Protein AF-A0A4Q1EWD1-F1 (afdb_monomer)

Radius of gyration: 15.28 Å; Cα contacts (8 Å, |Δi|>4): 19; chains: 1; bounding box: 29×36×30 Å

Solvent-accessible surface area (backbone atoms only — not comparable to full-atom values): 3540 Å² total; per-residue (Å²): 116,73,64,61,56,52,49,53,53,51,51,53,54,51,52,53,51,53,50,53,15,60,78,66,74,44,56,70,72,58,28,59,52,49,57,54,50,54,51,49,51,52,53,50,38,52,51,32,46,76,71,74,48,67,45,66,81,74,61,73,130

Mean predicted aligned error: 3.68 Å

Structure (mmCIF, N/CA/C/O backbone):
data_AF-A0A4Q1EWD1-F1
#
_entry.id   AF-A0A4Q1EWD1-F1
#
loop_
_atom_site.group_PDB
_atom_site.id
_atom_site.type_symbol
_atom_site.label_atom_id
_atom_site.label_alt_id
_atom_site.label_comp_id
_atom_site.label_asym_id
_atom_site.label_entity_id
_atom_site.label_seq_id
_atom_site.pdbx_PDB_ins_code
_atom_site.Cartn_x
_atom_site.Cartn_y
_atom_site.Cartn_z
_atom_site.occupancy
_atom_site.B_iso_or_equiv
_atom_site.auth_seq_id
_atom_site.auth_comp_id
_atom_site.auth_asym_id
_atom_site.auth_atom_id
_atom_site.pdbx_PDB_model_num
ATOM 1 N N . ASN A 1 1 ? -6.316 18.591 -19.381 1.00 78.88 1 ASN A N 1
ATOM 2 C CA . ASN A 1 1 ? -6.496 19.063 -17.990 1.00 78.88 1 ASN A CA 1
ATOM 3 C C . ASN A 1 1 ? -5.805 18.138 -16.995 1.00 78.88 1 ASN A C 1
ATOM 5 O O . ASN A 1 1 ? -6.338 17.087 -16.677 1.00 78.88 1 ASN A O 1
ATOM 9 N N . GLY A 1 2 ? -4.616 18.497 -16.497 1.00 92.31 2 GLY A N 1
ATOM 10 C CA . GLY A 1 2 ? -3.895 17.667 -15.512 1.00 92.31 2 GLY A CA 1
ATOM 11 C C . GLY A 1 2 ? -4.567 17.605 -14.132 1.00 92.31 2 GLY A C 1
ATOM 12 O O . GLY A 1 2 ? -4.477 16.595 -13.443 1.00 92.31 2 GLY A O 1
ATOM 13 N N . ILE A 1 3 ? -5.299 18.657 -13.752 1.00 95.88 3 ILE A N 1
ATOM 14 C CA . ILE A 1 3 ? -6.009 18.739 -12.466 1.00 95.88 3 ILE A CA 1
ATOM 15 C C . ILE A 1 3 ? -7.152 17.721 -12.386 1.00 95.88 3 ILE A C 1
ATOM 17 O O . ILE A 1 3 ? -7.285 17.036 -11.378 1.00 95.88 3 ILE A O 1
ATOM 21 N N . GLU A 1 4 ? -7.943 17.581 -13.451 1.00 94.94 4 GLU A N 1
ATOM 22 C CA . GLU A 1 4 ? -9.040 16.604 -13.512 1.00 94.94 4 GLU A CA 1
ATOM 23 C C . GLU A 1 4 ? -8.522 15.179 -13.321 1.00 94.94 4 GLU A C 1
ATOM 25 O O . GLU A 1 4 ? -9.047 14.434 -12.498 1.00 94.94 4 GLU A O 1
ATOM 30 N N . VAL A 1 5 ? -7.431 14.825 -14.008 1.00 96.94 5 VAL A N 1
ATOM 31 C CA . VAL A 1 5 ? -6.790 13.513 -13.856 1.00 96.94 5 VAL A CA 1
ATOM 32 C C . VAL A 1 5 ? -6.350 13.295 -12.409 1.00 96.94 5 VAL A C 1
ATOM 34 O O . VAL A 1 5 ? -6.665 12.260 -11.825 1.00 96.94 5 VAL A O 1
ATOM 37 N N . MET A 1 6 ? -5.686 14.275 -11.787 1.00 97.19 6 MET A N 1
ATOM 38 C CA . MET A 1 6 ? -5.280 14.163 -10.381 1.00 97.19 6 MET A CA 1
ATOM 39 C C . MET A 1 6 ? -6.473 13.999 -9.432 1.00 97.19 6 MET A C 1
ATOM 41 O O . MET A 1 6 ? -6.397 13.206 -8.489 1.00 97.19 6 MET A O 1
ATOM 45 N N . LEU A 1 7 ? -7.580 14.705 -9.679 1.00 96.94 7 LEU A N 1
ATOM 46 C CA . LEU A 1 7 ? -8.804 14.585 -8.886 1.00 96.94 7 LEU A CA 1
ATOM 47 C C . LEU A 1 7 ? -9.415 13.188 -9.004 1.00 96.94 7 LEU A C 1
ATOM 49 O O . LEU A 1 7 ? -9.705 12.571 -7.978 1.00 96.94 7 LEU A O 1
ATOM 53 N N . TYR A 1 8 ? -9.544 12.652 -10.220 1.00 97.69 8 TYR A N 1
ATOM 54 C CA . TYR A 1 8 ? -10.051 11.295 -10.427 1.00 97.69 8 TYR A CA 1
ATOM 55 C C . TYR A 1 8 ? -9.174 10.249 -9.733 1.00 97.69 8 TYR A C 1
ATOM 57 O O . TYR A 1 8 ? -9.693 9.403 -9.002 1.00 97.69 8 TYR A O 1
ATOM 65 N N . MET A 1 9 ? -7.849 10.346 -9.872 1.00 97.94 9 MET A N 1
ATOM 66 C CA . MET A 1 9 ? -6.917 9.415 -9.226 1.00 97.94 9 MET A CA 1
ATOM 67 C C . MET A 1 9 ? -7.000 9.486 -7.696 1.00 97.9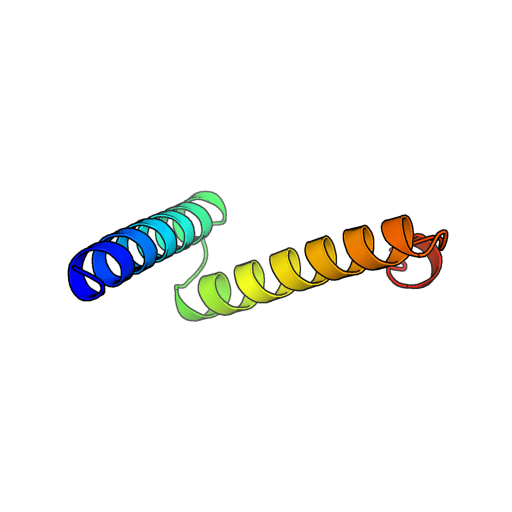4 9 MET A C 1
ATOM 69 O O . MET A 1 9 ? -7.036 8.453 -7.026 1.00 97.94 9 MET A O 1
ATOM 73 N N . THR A 1 10 ? -7.097 10.693 -7.132 1.00 97.69 10 THR A N 1
ATOM 74 C CA . THR A 1 10 ? -7.212 10.896 -5.678 1.00 97.69 10 THR A CA 1
ATOM 75 C C . THR A 1 10 ? -8.537 10.358 -5.139 1.00 97.69 10 THR A C 1
ATOM 77 O O . THR A 1 10 ? -8.570 9.739 -4.072 1.00 97.69 10 THR A O 1
ATOM 80 N N . MET A 1 11 ? -9.631 10.552 -5.878 1.00 98.19 11 MET A N 1
ATOM 81 C CA . MET A 1 11 ? -10.952 10.051 -5.508 1.00 98.19 11 MET A CA 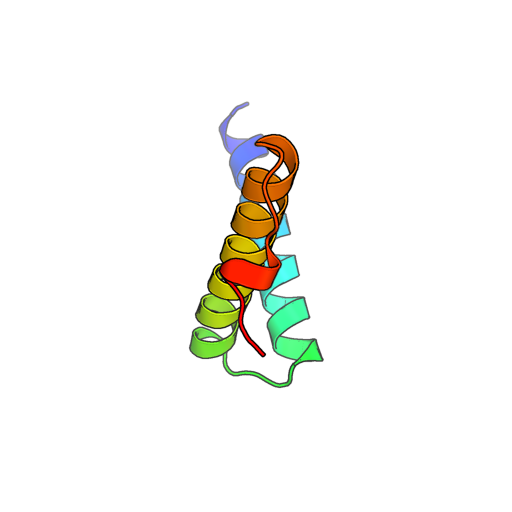1
ATOM 82 C C . MET A 1 11 ? -10.982 8.520 -5.501 1.00 98.19 11 MET A C 1
ATOM 84 O O . MET A 1 11 ? -11.407 7.927 -4.509 1.00 98.19 11 MET A O 1
ATOM 88 N N . ILE A 1 12 ? -10.460 7.879 -6.550 1.00 98.06 12 ILE A N 1
ATOM 89 C CA . ILE A 1 12 ? -10.370 6.415 -6.637 1.00 98.06 12 ILE A CA 1
ATOM 90 C C . ILE A 1 12 ? -9.510 5.863 -5.492 1.00 98.06 12 ILE A C 1
ATOM 92 O O . ILE A 1 12 ? -9.944 4.958 -4.778 1.00 98.06 12 ILE A O 1
ATOM 96 N N . ALA A 1 13 ? -8.330 6.442 -5.247 1.00 96.94 13 ALA A N 1
ATOM 97 C CA . ALA A 1 13 ? -7.459 6.024 -4.147 1.00 96.94 13 ALA A CA 1
ATOM 98 C C . ALA A 1 13 ? -8.146 6.157 -2.774 1.00 96.94 13 ALA A C 1
ATOM 100 O O . ALA A 1 13 ? -8.032 5.273 -1.922 1.00 96.94 13 ALA A O 1
ATOM 101 N N . SER A 1 14 ? -8.910 7.234 -2.572 1.00 97.56 14 SER A N 1
ATOM 102 C CA . SER A 1 14 ? -9.678 7.458 -1.344 1.00 97.56 14 SER A CA 1
ATOM 103 C C . SER A 1 14 ? -10.795 6.425 -1.172 1.00 97.56 14 SER A C 1
ATOM 105 O O . SER A 1 14 ? -10.963 5.883 -0.078 1.00 97.56 14 SER A O 1
ATOM 107 N N . MET A 1 15 ? -11.527 6.099 -2.243 1.00 98.38 15 MET A N 1
ATOM 108 C CA . MET A 1 15 ? -12.572 5.069 -2.225 1.00 98.38 15 MET A CA 1
ATOM 109 C C . MET A 1 15 ? -11.999 3.699 -1.852 1.00 98.38 15 MET A C 1
ATOM 111 O O . MET A 1 15 ? -12.529 3.039 -0.958 1.00 98.38 15 MET A O 1
ATOM 115 N N . LEU A 1 16 ? -10.880 3.302 -2.464 1.00 98.06 16 LEU A N 1
ATOM 116 C CA . LEU A 1 16 ? -10.201 2.040 -2.157 1.00 98.06 16 LEU A CA 1
ATOM 117 C C . LEU A 1 16 ? -9.763 1.967 -0.688 1.00 98.06 16 LEU A C 1
ATOM 119 O O . LEU A 1 16 ? -10.001 0.958 -0.023 1.00 98.06 16 LEU A O 1
ATOM 123 N N . LEU A 1 17 ? -9.199 3.051 -0.144 1.00 98.06 17 LEU A N 1
ATOM 124 C CA . LEU A 1 17 ? -8.811 3.122 1.267 1.00 98.06 17 LEU A CA 1
ATOM 125 C C . LEU A 1 17 ? -10.015 2.956 2.211 1.00 98.06 17 LEU A C 1
ATOM 127 O O . LEU A 1 17 ? -9.925 2.243 3.214 1.00 98.06 17 LEU A O 1
ATOM 131 N N . LEU A 1 18 ? -11.148 3.595 1.906 1.00 98.12 18 LEU A N 1
ATOM 132 C CA . LEU A 1 18 ? -12.364 3.493 2.718 1.00 98.12 18 LEU A CA 1
ATOM 133 C C . LEU A 1 18 ? -12.993 2.096 2.649 1.00 98.12 18 LEU A C 1
ATOM 135 O O . LEU A 1 18 ? -13.445 1.583 3.677 1.00 98.12 18 LEU A O 1
ATOM 139 N N . ILE A 1 19 ? -12.978 1.458 1.477 1.00 98.25 19 ILE A N 1
ATOM 140 C CA . ILE A 1 19 ? -13.427 0.071 1.300 1.00 98.25 19 ILE A CA 1
ATOM 141 C C . ILE A 1 19 ? -12.536 -0.877 2.108 1.00 98.25 19 ILE A C 1
ATOM 143 O O . ILE A 1 19 ? -13.055 -1.643 2.920 1.00 98.25 19 ILE A O 1
ATOM 147 N N . TYR A 1 20 ? -11.210 -0.772 1.971 1.00 98.06 20 TYR A N 1
ATOM 148 C CA . TYR A 1 20 ? -10.251 -1.581 2.729 1.00 98.06 20 TYR A CA 1
ATOM 149 C C . TYR A 1 20 ? -10.455 -1.424 4.241 1.00 98.06 20 TYR A C 1
ATOM 151 O O . TYR A 1 20 ? -10.510 -2.411 4.975 1.00 98.06 20 TYR A O 1
ATOM 159 N N . LYS A 1 21 ? -10.641 -0.183 4.712 1.00 98.44 21 LYS A N 1
ATOM 16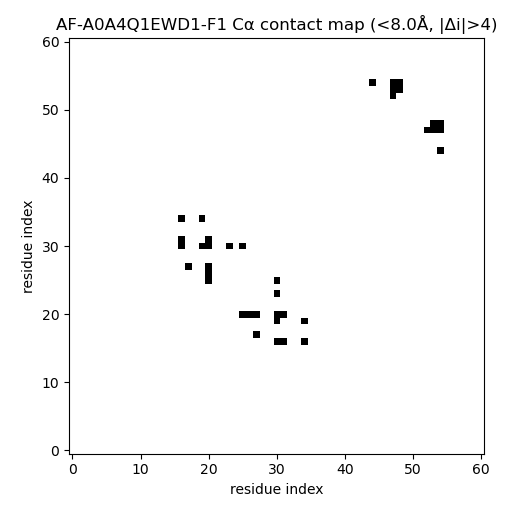0 C CA . LYS A 1 21 ? -10.969 0.112 6.112 1.00 98.44 21 LYS A CA 1
ATOM 161 C C . LYS A 1 21 ? -12.235 -0.627 6.565 1.00 98.44 21 LYS A C 1
ATOM 163 O O . LYS A 1 21 ? -12.240 -1.184 7.662 1.00 98.44 21 LYS A O 1
ATOM 168 N N . LYS A 1 22 ? -13.305 -0.588 5.761 1.00 98.25 22 LYS A N 1
ATOM 169 C CA . LYS A 1 22 ? -14.612 -1.180 6.088 1.00 98.25 22 LYS A CA 1
ATOM 170 C C . LYS A 1 22 ? -14.543 -2.705 6.141 1.00 98.25 22 LYS A C 1
ATOM 172 O O . LYS A 1 22 ? -14.981 -3.281 7.128 1.00 98.25 22 LYS A O 1
ATOM 177 N N . VAL A 1 23 ? -13.969 -3.335 5.117 1.00 98.25 23 VAL A N 1
ATOM 178 C CA . VAL A 1 23 ? -13.878 -4.802 5.005 1.00 98.25 23 VAL A CA 1
ATOM 179 C C . VAL A 1 23 ? -13.016 -5.405 6.115 1.00 98.25 23 VAL A C 1
ATOM 181 O O . VAL A 1 23 ? -13.352 -6.459 6.638 1.00 98.25 23 VAL A O 1
ATOM 184 N N . ASN A 1 24 ? -11.952 -4.713 6.531 1.00 97.56 24 ASN A N 1
ATOM 185 C CA . ASN A 1 24 ? -11.046 -5.196 7.578 1.00 97.56 24 ASN A CA 1
ATOM 186 C C . ASN A 1 24 ? -11.419 -4.726 8.997 1.00 97.56 24 ASN A C 1
ATOM 188 O O . ASN A 1 24 ? -10.669 -4.978 9.938 1.00 97.56 24 ASN A O 1
ATOM 192 N N . ASN A 1 25 ? -12.536 -4.008 9.159 1.00 97.81 25 ASN A N 1
ATOM 193 C CA . ASN A 1 25 ? -12.969 -3.416 10.430 1.00 97.81 25 ASN A CA 1
ATOM 194 C C . ASN A 1 25 ? -11.861 -2.613 11.153 1.00 97.81 25 ASN A C 1
ATOM 196 O O . ASN A 1 25 ? -11.621 -2.763 12.351 1.00 97.81 25 ASN A O 1
ATOM 200 N N . LEU A 1 26 ? -11.144 -1.764 10.410 1.00 97.19 26 LEU A N 1
ATOM 201 C CA . LEU A 1 26 ? -10.011 -0.990 10.927 1.00 97.19 26 LEU A CA 1
ATOM 202 C C . LEU A 1 26 ? -10.370 0.481 11.180 1.00 97.19 26 LEU A C 1
ATOM 204 O O . LEU A 1 26 ? -11.251 1.075 10.550 1.00 97.19 26 LEU A O 1
ATOM 208 N N . GLY A 1 27 ? -9.604 1.118 12.067 1.00 97.81 27 GLY A N 1
ATOM 209 C CA . GLY A 1 27 ? -9.524 2.578 12.140 1.00 97.81 27 GLY A CA 1
ATOM 210 C C . GLY A 1 27 ? -8.799 3.161 10.920 1.00 97.81 27 GLY A C 1
ATOM 211 O O . GLY A 1 27 ? -7.954 2.500 10.317 1.00 97.81 27 GLY A O 1
ATOM 212 N N . TYR A 1 28 ? -9.083 4.420 10.564 1.00 97.31 28 TYR A N 1
ATOM 213 C CA . TYR A 1 28 ? -8.519 5.059 9.361 1.00 97.31 28 TYR A CA 1
ATOM 214 C C . TYR A 1 28 ? -6.981 5.065 9.337 1.00 97.31 28 TYR A C 1
ATOM 216 O O . TYR A 1 28 ? -6.378 4.684 8.336 1.00 97.31 28 TYR A O 1
ATOM 224 N N . LYS A 1 29 ? -6.336 5.445 10.451 1.00 97.88 29 LYS A N 1
ATOM 225 C CA . LYS A 1 29 ? -4.865 5.483 10.555 1.00 97.88 29 LYS A CA 1
ATOM 226 C C . LYS A 1 29 ? -4.245 4.103 10.304 1.00 97.88 29 LYS A C 1
ATOM 228 O O . LYS A 1 29 ? -3.287 3.987 9.543 1.00 97.88 29 LYS A O 1
ATOM 233 N N . THR A 1 30 ? -4.825 3.062 10.901 1.00 98.19 30 THR A N 1
ATOM 234 C CA . THR A 1 30 ? -4.368 1.676 10.740 1.00 98.19 30 THR A CA 1
ATOM 235 C C . THR A 1 30 ? -4.600 1.173 9.321 1.00 98.19 30 THR A C 1
ATOM 237 O O . THR A 1 30 ? -3.687 0.600 8.737 1.00 98.19 30 THR A O 1
ATOM 240 N N . ALA A 1 31 ? -5.775 1.439 8.741 1.00 98.19 31 ALA A N 1
ATOM 241 C CA . ALA A 1 31 ? -6.099 1.074 7.365 1.00 98.19 31 ALA A CA 1
ATOM 242 C C . ALA A 1 31 ? -5.118 1.703 6.365 1.00 98.19 31 ALA A C 1
ATOM 244 O O . ALA A 1 31 ? -4.534 0.990 5.556 1.00 98.19 31 ALA A O 1
ATOM 245 N N . LYS A 1 32 ? -4.860 3.014 6.487 1.00 97.62 32 LYS A N 1
ATOM 246 C CA . LYS A 1 32 ? -3.908 3.744 5.635 1.00 97.62 32 LYS A CA 1
ATOM 247 C C . LYS A 1 32 ? -2.499 3.161 5.720 1.00 97.62 32 LYS A C 1
ATOM 249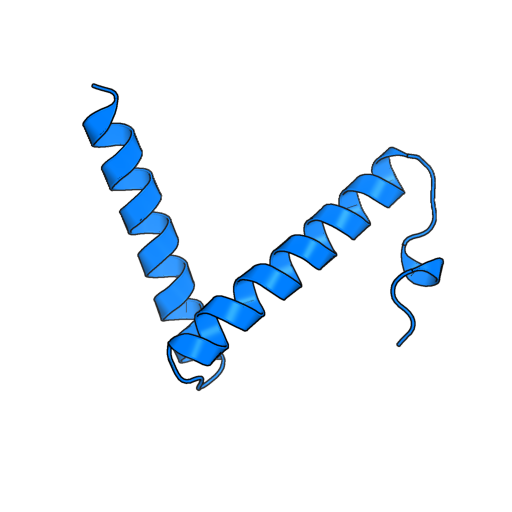 O O . LYS A 1 32 ? -1.826 3.039 4.703 1.00 97.62 32 LYS A O 1
ATOM 254 N N . ARG A 1 33 ? -2.047 2.803 6.925 1.00 98.06 33 ARG A N 1
ATOM 255 C CA . ARG A 1 33 ? -0.731 2.185 7.121 1.00 98.06 33 ARG A CA 1
ATOM 256 C C . ARG A 1 33 ? -0.677 0.777 6.520 1.00 98.06 33 ARG A C 1
ATOM 258 O O . ARG A 1 33 ? 0.277 0.479 5.814 1.00 98.06 33 ARG A O 1
ATOM 265 N N . ARG A 1 34 ? -1.665 -0.081 6.798 1.00 97.62 34 ARG A N 1
ATOM 266 C CA . ARG A 1 34 ? -1.663 -1.482 6.345 1.00 97.62 34 ARG A CA 1
ATOM 267 C C . ARG A 1 34 ? -1.755 -1.618 4.833 1.00 97.62 34 ARG A C 1
ATOM 269 O O . ARG A 1 34 ? -0.899 -2.285 4.271 1.00 97.62 34 ARG A O 1
ATOM 276 N N . ILE A 1 35 ? -2.680 -0.912 4.180 1.00 96.88 35 ILE A N 1
ATOM 277 C CA . ILE A 1 35 ? -2.820 -0.990 2.718 1.00 96.88 35 ILE A CA 1
ATOM 278 C C . ILE A 1 35 ? -1.531 -0.569 1.996 1.00 96.88 35 ILE A C 1
ATOM 280 O O . ILE A 1 35 ? -1.158 -1.166 0.994 1.00 96.88 35 ILE A O 1
ATOM 284 N N . ALA A 1 36 ? -0.806 0.421 2.530 1.00 96.31 36 ALA A N 1
ATOM 285 C CA . ALA A 1 36 ? 0.474 0.849 1.973 1.00 96.31 36 ALA A CA 1
ATOM 286 C C . ALA A 1 36 ? 1.589 -0.191 2.179 1.00 96.31 36 ALA A C 1
ATOM 288 O O . ALA A 1 36 ? 2.424 -0.359 1.295 1.00 96.31 36 ALA A O 1
ATOM 289 N N . MET A 1 37 ? 1.613 -0.879 3.328 1.00 96.50 37 MET A N 1
ATOM 290 C CA . MET A 1 37 ? 2.573 -1.960 3.588 1.00 96.50 37 MET A CA 1
ATOM 291 C C . MET A 1 37 ? 2.294 -3.169 2.694 1.00 96.50 37 MET A C 1
ATOM 293 O O . MET A 1 37 ? 3.190 -3.601 1.983 1.00 96.50 37 MET A O 1
ATOM 297 N N . GLU A 1 38 ? 1.047 -3.640 2.645 1.00 95.31 38 GLU A N 1
ATOM 298 C CA . GLU A 1 38 ? 0.651 -4.786 1.816 1.00 95.31 38 GLU A CA 1
ATOM 299 C C . GLU A 1 38 ? 0.915 -4.523 0.330 1.00 95.31 38 GLU A C 1
ATOM 301 O O . GLU A 1 38 ? 1.492 -5.363 -0.357 1.00 95.31 38 GLU A O 1
ATOM 306 N N . LEU A 1 39 ? 0.581 -3.325 -0.166 1.00 95.81 39 LEU A N 1
ATOM 307 C CA . LEU A 1 39 ? 0.871 -2.951 -1.549 1.00 95.81 39 LEU A CA 1
ATOM 308 C C . LEU A 1 39 ? 2.380 -2.904 -1.822 1.00 95.81 39 LEU A C 1
ATOM 310 O O . LEU A 1 39 ? 2.828 -3.346 -2.878 1.00 95.81 39 LEU A O 1
ATOM 314 N N . ARG A 1 40 ? 3.181 -2.391 -0.881 1.00 95.44 40 ARG A N 1
ATOM 315 C CA . ARG A 1 40 ? 4.644 -2.378 -1.005 1.00 95.44 40 ARG A CA 1
ATOM 316 C C . ARG A 1 40 ? 5.213 -3.795 -1.049 1.00 95.44 40 ARG A C 1
ATOM 318 O O . ARG A 1 40 ? 6.101 -4.050 -1.863 1.00 95.44 40 ARG A O 1
ATOM 325 N N . ASP A 1 41 ? 4.711 -4.696 -0.214 1.00 94.81 41 ASP A N 1
ATOM 326 C CA . ASP A 1 41 ? 5.154 -6.090 -0.176 1.00 94.81 41 ASP A CA 1
ATOM 327 C C . ASP A 1 41 ? 4.791 -6.805 -1.483 1.00 94.81 41 ASP A C 1
ATOM 329 O O . ASP A 1 41 ? 5.647 -7.452 -2.087 1.00 94.81 41 ASP A O 1
ATOM 333 N N . MET A 1 42 ? 3.579 -6.579 -2.006 1.00 95.88 42 MET A N 1
ATOM 334 C CA . MET A 1 42 ? 3.160 -7.071 -3.324 1.00 95.88 42 MET A CA 1
ATOM 335 C C . MET A 1 42 ? 4.063 -6.560 -4.453 1.00 95.88 42 MET A C 1
ATOM 337 O O . MET A 1 42 ? 4.542 -7.353 -5.263 1.00 95.88 42 MET A O 1
ATOM 341 N N . ILE A 1 43 ? 4.330 -5.249 -4.508 1.00 96.62 43 ILE A N 1
ATOM 342 C CA . ILE A 1 43 ? 5.218 -4.651 -5.521 1.00 96.62 43 ILE A CA 1
ATOM 343 C C . ILE A 1 43 ? 6.625 -5.246 -5.419 1.00 96.62 43 ILE A C 1
ATOM 345 O O . ILE A 1 43 ? 7.241 -5.560 -6.435 1.00 96.62 43 ILE A O 1
ATOM 349 N N . THR A 1 44 ? 7.126 -5.432 -4.199 1.00 96.12 44 THR A N 1
ATOM 350 C CA . THR A 1 44 ? 8.452 -6.011 -3.956 1.00 96.12 44 THR A CA 1
ATOM 351 C C . THR A 1 44 ? 8.514 -7.462 -4.433 1.00 96.12 44 THR A C 1
ATOM 353 O O . THR A 1 44 ? 9.468 -7.832 -5.113 1.00 96.12 44 THR A O 1
ATOM 356 N N . ALA A 1 45 ? 7.491 -8.274 -4.153 1.00 96.31 45 ALA A N 1
ATOM 357 C CA . ALA A 1 45 ? 7.410 -9.649 -4.643 1.00 96.31 45 ALA A CA 1
ATOM 358 C C . ALA A 1 45 ? 7.397 -9.709 -6.179 1.00 96.31 45 ALA A C 1
ATOM 360 O O . ALA A 1 45 ? 8.146 -10.485 -6.772 1.00 96.31 45 ALA A O 1
ATOM 361 N N . ILE A 1 46 ? 6.605 -8.845 -6.822 1.00 97.25 46 ILE A N 1
ATOM 362 C CA . ILE A 1 46 ? 6.552 -8.723 -8.285 1.00 97.25 46 ILE A CA 1
ATOM 363 C C . ILE A 1 46 ? 7.930 -8.352 -8.851 1.00 97.25 46 ILE A C 1
ATOM 365 O O . ILE A 1 46 ? 8.386 -8.967 -9.813 1.00 97.25 46 ILE A O 1
ATOM 369 N N . LEU A 1 47 ? 8.624 -7.389 -8.239 1.00 97.38 47 LEU A N 1
ATOM 370 C CA . LEU A 1 47 ? 9.956 -6.958 -8.668 1.00 97.38 47 LEU A CA 1
ATOM 371 C C . LEU A 1 47 ? 10.994 -8.084 -8.557 1.00 97.38 47 LEU A C 1
ATOM 373 O O . LEU A 1 47 ? 11.796 -8.261 -9.470 1.00 97.38 47 LEU A O 1
ATOM 377 N N . ILE A 1 48 ? 10.959 -8.868 -7.474 1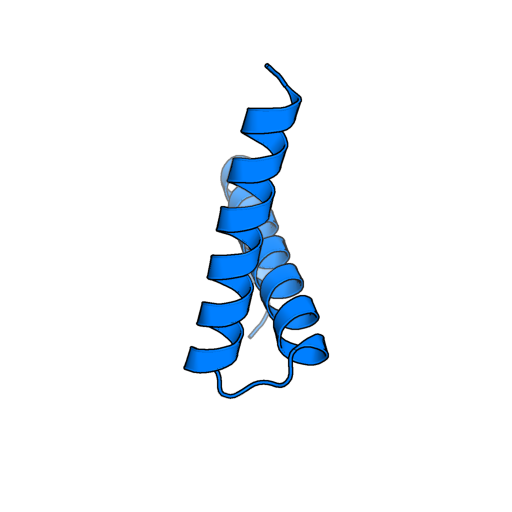.00 96.81 48 ILE A N 1
ATOM 378 C CA . ILE A 1 48 ? 11.840 -10.032 -7.297 1.00 96.81 48 ILE A CA 1
ATOM 379 C C . ILE A 1 48 ? 11.594 -11.069 -8.401 1.00 96.81 48 ILE A C 1
ATOM 381 O O . ILE A 1 48 ? 12.559 -11.557 -8.988 1.00 96.81 48 ILE A O 1
ATOM 385 N N . ILE A 1 49 ? 10.328 -11.366 -8.718 1.00 97.25 49 ILE A N 1
ATOM 386 C CA . ILE A 1 49 ? 9.970 -12.298 -9.801 1.00 97.25 49 ILE A CA 1
ATOM 387 C C . ILE A 1 49 ? 10.488 -11.786 -11.149 1.00 97.25 49 ILE A C 1
ATOM 389 O O . ILE A 1 49 ? 11.107 -12.545 -11.892 1.00 97.25 49 ILE A O 1
ATOM 393 N N . PHE A 1 50 ? 10.301 -10.498 -11.455 1.00 97.62 50 PHE A N 1
ATOM 394 C CA . PHE A 1 50 ? 10.823 -9.900 -12.691 1.00 97.62 50 PHE A CA 1
ATOM 395 C C . PHE A 1 50 ? 12.352 -9.953 -12.791 1.00 97.62 50 PHE A C 1
ATOM 397 O O . PHE A 1 50 ? 12.885 -10.027 -13.895 1.00 97.62 50 PHE A O 1
ATOM 404 N N . ALA A 1 51 ? 13.058 -9.955 -11.660 1.00 97.19 51 ALA A N 1
ATOM 405 C CA . ALA A 1 51 ? 14.507 -10.124 -11.602 1.00 97.19 51 ALA A CA 1
ATOM 406 C C . ALA A 1 51 ? 14.968 -11.600 -11.646 1.00 97.19 51 ALA A C 1
ATOM 408 O O . ALA A 1 51 ? 16.164 -11.861 -11.534 1.00 97.19 51 ALA A O 1
ATOM 409 N N . GLY A 1 52 ? 14.052 -12.569 -11.780 1.00 97.00 52 GLY A N 1
ATOM 410 C CA . GLY A 1 52 ? 14.360 -14.006 -11.764 1.00 97.00 52 GLY A CA 1
ATOM 411 C C . GLY A 1 52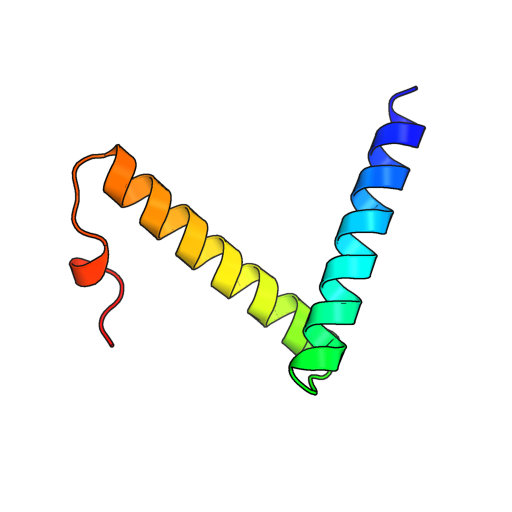 ? 14.665 -14.572 -10.371 1.00 97.00 52 GLY A C 1
ATOM 412 O O . GLY A 1 52 ? 15.234 -15.657 -10.253 1.00 97.00 52 GLY A O 1
ATOM 413 N N . GLY A 1 53 ? 14.330 -13.832 -9.312 1.00 95.75 53 GLY A N 1
ATOM 414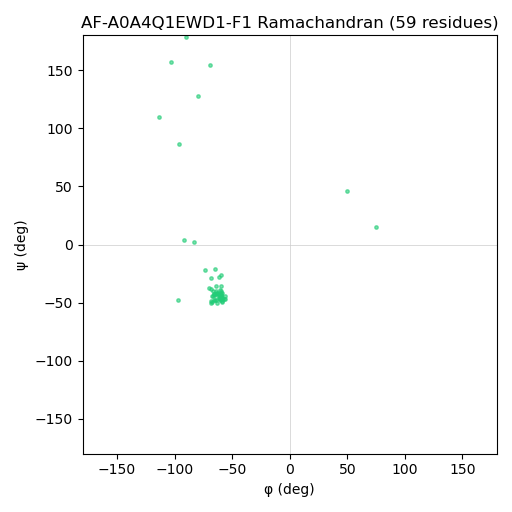 C CA . GLY A 1 53 ? 14.514 -14.247 -7.926 1.00 95.75 53 GLY A CA 1
ATOM 415 C C . GLY A 1 53 ? 13.314 -15.003 -7.349 1.00 95.75 53 GLY A C 1
ATOM 416 O O . GLY A 1 53 ? 12.277 -15.168 -7.984 1.00 95.75 53 GLY A O 1
ATOM 417 N N . ASP A 1 54 ? 13.456 -15.421 -6.091 1.00 95.69 54 ASP A N 1
ATOM 418 C CA . ASP A 1 54 ? 12.418 -16.117 -5.323 1.00 95.69 54 ASP A CA 1
ATOM 419 C C . ASP A 1 54 ? 11.942 -15.239 -4.143 1.00 95.69 54 ASP A C 1
ATOM 421 O O . ASP A 1 54 ? 12.706 -15.043 -3.187 1.00 95.69 54 ASP A O 1
ATOM 425 N N . PRO A 1 55 ? 10.702 -14.704 -4.176 1.00 93.56 55 PRO A N 1
ATOM 426 C CA . PRO A 1 55 ? 10.154 -13.873 -3.101 1.00 93.56 55 PRO A CA 1
ATOM 427 C C . PRO A 1 55 ? 10.076 -14.565 -1.734 1.00 93.56 55 PRO A C 1
ATOM 429 O O . PRO A 1 55 ? 10.144 -13.879 -0.710 1.00 93.56 55 PRO A O 1
ATOM 432 N N . ALA A 1 56 ? 9.980 -15.900 -1.684 1.00 93.38 56 ALA A N 1
ATOM 433 C CA . ALA A 1 56 ? 9.860 -16.652 -0.429 1.00 93.38 56 ALA A CA 1
ATOM 434 C C . ALA A 1 56 ? 11.109 -16.526 0.460 1.00 93.38 56 ALA A C 1
ATOM 436 O O . ALA A 1 56 ? 11.050 -16.703 1.676 1.00 93.38 56 ALA A O 1
ATOM 437 N N . LYS A 1 57 ? 12.256 -16.164 -0.127 1.00 91.62 57 LYS A N 1
ATOM 438 C CA . LYS A 1 57 ? 13.495 -15.907 0.621 1.00 91.62 57 LYS A CA 1
ATOM 439 C C . LYS A 1 57 ? 13.467 -14.586 1.393 1.00 91.62 57 LYS A C 1
ATOM 441 O O . LYS A 1 57 ? 14.231 -14.435 2.346 1.00 91.62 57 LYS A O 1
ATOM 446 N N . VAL A 1 58 ? 12.611 -13.647 0.986 1.00 87.06 58 VAL A N 1
ATOM 447 C CA . VAL A 1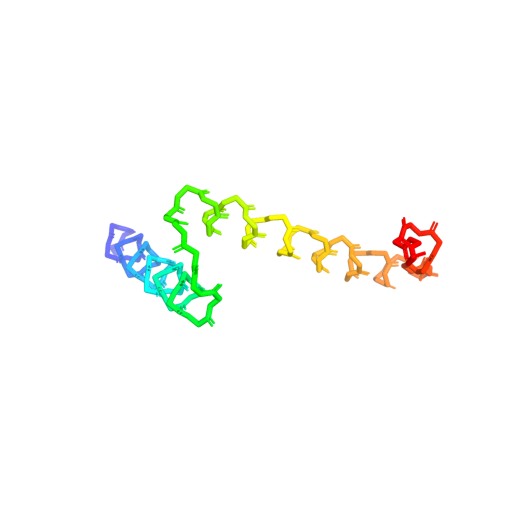 58 ? 12.454 -12.322 1.605 1.00 87.06 58 VAL A CA 1
ATOM 448 C C . VAL A 1 58 ? 11.287 -12.323 2.589 1.00 87.06 58 VAL A C 1
ATOM 450 O O . VAL A 1 58 ? 11.447 -11.890 3.729 1.00 87.06 58 VAL A O 1
ATOM 453 N N . PHE A 1 59 ? 10.135 -12.852 2.179 1.00 83.56 59 PHE A N 1
ATOM 454 C CA . PHE A 1 59 ? 8.933 -12.924 3.007 1.00 83.56 59 PHE A CA 1
ATOM 455 C C . PHE A 1 59 ? 8.838 -14.299 3.676 1.00 83.56 59 PHE A C 1
ATOM 457 O O . PHE A 1 59 ? 8.223 -15.219 3.142 1.00 83.56 59 PHE A O 1
ATOM 464 N N . LYS A 1 60 ? 9.479 -14.453 4.841 1.00 72.81 60 LYS A N 1
ATOM 465 C CA . LYS A 1 60 ? 9.351 -15.668 5.663 1.00 72.81 60 LYS A CA 1
ATOM 466 C C . LYS A 1 60 ? 8.041 -15.612 6.456 1.00 72.81 60 LYS A C 1
ATOM 468 O O . LYS A 1 60 ? 7.775 -14.593 7.091 1.00 72.81 60 LYS A O 1
ATOM 473 N N . THR A 1 61 ? 7.237 -16.672 6.362 1.00 58.56 61 THR A N 1
ATOM 474 C CA . THR A 1 61 ? 5.991 -16.857 7.132 1.00 58.56 61 THR A CA 1
ATOM 475 C C . THR A 1 61 ? 6.284 -17.112 8.605 1.00 58.56 61 THR A C 1
ATOM 477 O O . THR A 1 61 ? 7.297 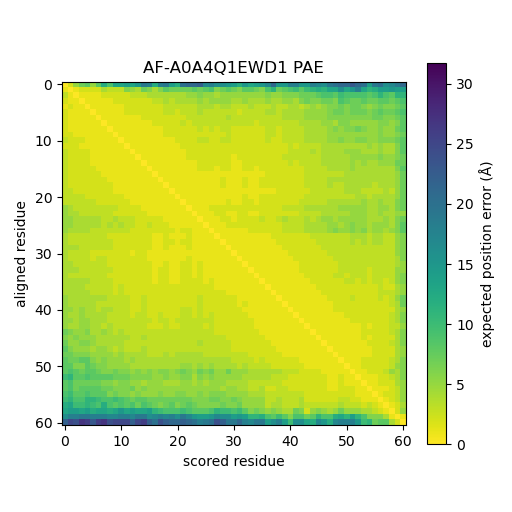-17.794 8.884 1.00 58.56 61 THR A O 1
#

Secondary structure (DSSP, 8-state):
-HHHHHHHHHHHHHHHHHHHHHHTT--HHHHHHHHHHHHHHHHHHHHHHHTT--GGGTS--

pLDDT: mean 95.16, std 6.52, range [58.56, 98.44]

Sequence (61 aa):
NGIEVMLYMTMIASMLLLIYKKVNNLGYKTAKRRIAMELRDMITAILIIFAGGDPAKVFKT

Foldseek 3Di:
DVVVVVVVVVVVVVVVLVVQCVVVVHDSVVSVVVVVVVVVLVVVCVVCVVVVHHSCVVDPD